Protein AF-A0A225WVY2-F1 (afdb_monomer)

pLDDT: mean 74.97, std 13.46, range [26.03, 88.25]

Radius of gyration: 17.66 Å; Cα contacts (8 Å, |Δi|>4): 120; chains: 1; bounding box: 50×30×45 Å

Secondary structure (DSSP, 8-state):
--HHHHHHHHHHHHT-S--SS--HHHHHHS-HHHHHHHHHHHHHHT-EEEEEEPPTTS---TT--HHHHHHHHHHHHTTSHHHHHHHHHHHHH-SEEEE-SSSEEEEEESSHHHHGGGS--TTS---

Foldseek 3Di:
DDPVVVVLVVCLLVLVDQDLDPDVVCVVPDDPVVRVVSVVSQVVPFKDKDKDFAPPPQPQALDDDPVRVLVSCCVVQVPDPVSNVVSVLLVVQFSDWDDPSPGMIITIGSGPVSCVVVPDPPPPPDD

Organism: NCBI:txid4795

Mean predicted aligned error: 9.4 Å

Nearest PDB structures (foldseek):
  7z8e-assembly1_A  TM=5.214E-01  e=4.331E+00  Sinorhizobium meliloti
  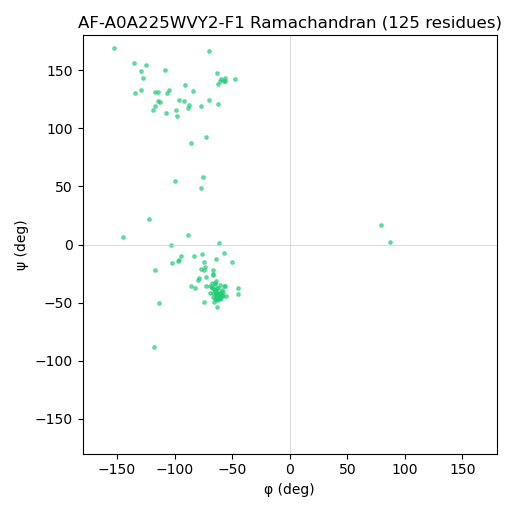6edz-assembly1_D  TM=4.400E-01  e=7.665E+00  Mycobacterium tuberculosis CDC1551

Solvent-accessible surface area (backbone atoms only — not comparable to full-atom values): 7581 Å² total; per-residue (Å²): 131,56,74,65,56,52,49,52,50,49,41,48,75,70,32,78,42,82,52,87,61,81,57,66,70,59,64,74,74,41,57,72,70,59,47,51,50,51,55,53,48,38,62,71,74,32,37,35,74,51,74,45,77,52,62,90,85,57,90,64,55,70,80,60,54,76,71,51,51,57,48,50,53,44,58,74,48,37,84,40,76,67,34,40,52,51,50,54,50,49,64,68,57,38,73,44,81,49,67,78,48,73,43,48,36,41,37,30,15,44,11,62,74,75,39,49,86,71,58,71,71,91,76,72,86,68,131

Structure (mmCIF, N/CA/C/O backbone):
data_AF-A0A225WVY2-F1
#
_entry.id   AF-A0A225WVY2-F1
#
loop_
_atom_site.group_PDB
_atom_site.id
_atom_site.type_symbol
_atom_site.label_atom_id
_atom_site.label_alt_id
_atom_site.label_comp_id
_atom_site.label_asym_id
_atom_site.label_entity_id
_atom_site.label_seq_id
_atom_site.pdbx_PDB_ins_code
_atom_site.Cartn_x
_atom_site.Cartn_y
_atom_site.Cartn_z
_atom_site.occupancy
_atom_site.B_iso_or_equiv
_atom_site.auth_seq_id
_atom_site.auth_comp_id
_atom_site.auth_asym_id
_atom_site.auth_atom_id
_atom_site.pdbx_PDB_model_num
ATOM 1 N N . ME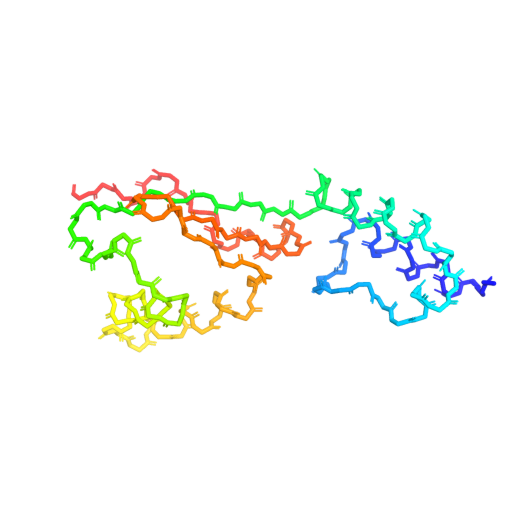T A 1 1 ? 23.723 2.276 -17.691 1.00 66.19 1 MET A N 1
ATOM 2 C CA . MET A 1 1 ? 23.212 1.692 -16.444 1.00 66.19 1 MET A CA 1
ATOM 3 C C . MET A 1 1 ? 24.390 1.060 -15.739 1.00 66.19 1 MET A C 1
ATOM 5 O O . MET A 1 1 ? 25.003 0.154 -16.301 1.00 66.19 1 MET A O 1
ATOM 9 N N . THR A 1 2 ? 24.797 1.636 -14.616 1.00 83.81 2 THR A N 1
ATOM 10 C CA . THR A 1 2 ? 25.931 1.154 -13.819 1.00 83.81 2 THR A CA 1
ATOM 11 C C . THR A 1 2 ? 25.579 -0.177 -13.147 1.00 83.81 2 THR A C 1
ATOM 13 O O . THR A 1 2 ? 24.417 -0.594 -13.123 1.00 83.81 2 THR A O 1
ATOM 16 N N . THR A 1 3 ? 26.580 -0.883 -12.624 1.00 84.75 3 THR A N 1
ATOM 17 C CA . THR A 1 3 ? 26.370 -2.155 -11.913 1.00 84.75 3 THR A CA 1
ATOM 18 C C . THR A 1 3 ? 25.442 -1.982 -10.707 1.00 84.75 3 THR A C 1
ATOM 20 O O . THR A 1 3 ? 24.551 -2.805 -10.502 1.00 84.75 3 THR A O 1
ATOM 23 N N . ASP A 1 4 ? 25.580 -0.870 -9.986 1.00 84.00 4 ASP A N 1
ATOM 24 C CA . ASP A 1 4 ? 24.770 -0.556 -8.805 1.00 84.00 4 ASP A CA 1
ATOM 25 C C . ASP A 1 4 ? 23.313 -0.249 -9.182 1.00 84.00 4 ASP A C 1
ATOM 27 O O . ASP A 1 4 ? 22.383 -0.771 -8.573 1.00 84.00 4 ASP A O 1
ATOM 31 N N . GLU A 1 5 ? 23.082 0.504 -10.261 1.00 80.19 5 GLU A N 1
ATOM 32 C CA . GLU A 1 5 ? 21.729 0.790 -10.760 1.00 80.19 5 GLU A CA 1
ATOM 33 C C . GLU A 1 5 ? 20.992 -0.482 -11.211 1.00 80.19 5 GLU A C 1
ATOM 35 O O . GLU A 1 5 ? 19.784 -0.615 -11.003 1.00 80.19 5 GLU A O 1
ATOM 40 N N . ASN A 1 6 ? 21.709 -1.431 -11.826 1.00 82.75 6 ASN A N 1
ATOM 41 C CA . ASN A 1 6 ? 21.161 -2.738 -12.208 1.00 82.75 6 ASN A CA 1
ATOM 42 C C . ASN A 1 6 ? 20.787 -3.581 -10.983 1.00 82.75 6 ASN A C 1
ATOM 44 O O . ASN A 1 6 ? 19.767 -4.280 -10.999 1.00 82.75 6 ASN A O 1
ATOM 48 N N . HIS A 1 7 ? 21.602 -3.518 -9.929 1.00 85.88 7 HIS A N 1
ATOM 49 C CA . HIS A 1 7 ? 21.324 -4.196 -8.671 1.00 85.88 7 HIS A CA 1
ATOM 50 C C . HIS A 1 7 ? 20.045 -3.647 -8.031 1.00 85.88 7 HIS A C 1
ATOM 52 O O . HIS A 1 7 ? 19.101 -4.407 -7.815 1.00 85.88 7 HIS A O 1
ATOM 58 N N . GLU A 1 8 ? 19.963 -2.330 -7.847 1.00 82.94 8 GLU A N 1
ATOM 59 C CA . GLU A 1 8 ? 18.800 -1.654 -7.260 1.00 82.94 8 GLU A CA 1
ATOM 60 C C . GLU A 1 8 ? 17.519 -1.887 -8.070 1.00 82.94 8 GLU A C 1
ATOM 62 O O . GLU A 1 8 ? 16.457 -2.168 -7.513 1.00 82.94 8 GLU A O 1
ATOM 67 N N . PHE A 1 9 ? 17.612 -1.860 -9.403 1.00 81.19 9 PHE A N 1
ATOM 68 C CA . PHE A 1 9 ? 16.492 -2.219 -10.271 1.00 81.19 9 PHE A CA 1
ATOM 69 C C . PHE A 1 9 ? 15.995 -3.645 -10.015 1.00 81.19 9 PHE A C 1
ATOM 71 O O . PHE A 1 9 ? 14.791 -3.887 -9.929 1.00 81.19 9 PHE A O 1
ATOM 78 N N . THR A 1 10 ? 16.921 -4.593 -9.878 1.00 84.75 1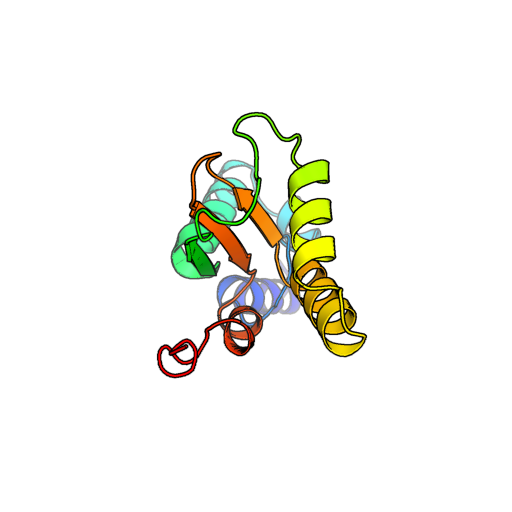0 THR A N 1
ATOM 79 C CA . THR A 1 10 ? 16.594 -6.003 -9.652 1.00 84.75 10 THR A CA 1
ATOM 80 C C . THR A 1 10 ? 15.939 -6.205 -8.290 1.00 84.75 10 THR A C 1
ATOM 82 O O . THR A 1 10 ? 14.924 -6.893 -8.202 1.00 84.75 10 THR A O 1
ATOM 85 N N . VAL A 1 11 ? 16.478 -5.587 -7.238 1.00 85.44 11 VAL A N 1
ATOM 86 C CA . VAL A 1 11 ? 15.920 -5.628 -5.875 1.00 85.44 11 VAL A CA 1
ATOM 87 C C . VAL A 1 11 ? 14.516 -5.010 -5.857 1.00 85.44 11 VAL A C 1
ATOM 89 O O . VAL A 1 11 ? 13.573 -5.598 -5.322 1.00 85.44 11 VAL A O 1
ATOM 92 N N . TYR A 1 12 ? 14.332 -3.878 -6.540 1.00 82.75 12 TYR A N 1
ATOM 93 C CA . TYR A 1 12 ? 13.031 -3.231 -6.683 1.00 82.75 12 TYR A CA 1
ATOM 94 C C . TYR A 1 12 ? 12.002 -4.105 -7.422 1.00 82.75 12 TYR A C 1
ATOM 96 O O . TYR A 1 12 ? 10.858 -4.230 -6.978 1.00 82.75 12 TYR A O 1
ATOM 104 N N . MET A 1 13 ? 12.401 -4.758 -8.517 1.00 82.06 13 MET A N 1
ATOM 105 C CA . MET A 1 13 ? 11.530 -5.647 -9.303 1.00 82.06 13 MET A CA 1
ATOM 106 C C . MET A 1 13 ? 11.251 -6.993 -8.629 1.00 82.06 13 MET A C 1
ATOM 108 O O . MET A 1 13 ? 10.270 -7.653 -8.970 1.00 82.06 13 MET A O 1
ATOM 112 N N . LYS A 1 14 ? 12.076 -7.402 -7.664 1.00 83.94 14 LYS A N 1
ATOM 113 C CA . LYS A 1 14 ? 11.791 -8.547 -6.790 1.00 83.94 14 LYS A CA 1
ATOM 114 C C . LYS A 1 14 ? 10.781 -8.214 -5.693 1.00 83.94 14 LYS A C 1
ATOM 116 O O . LYS A 1 14 ? 10.127 -9.120 -5.185 1.00 83.94 14 LYS A O 1
ATOM 121 N N . GLY A 1 15 ? 10.614 -6.931 -5.369 1.00 78.06 15 GLY A N 1
ATOM 122 C CA . GLY A 1 15 ? 9.771 -6.494 -4.258 1.00 78.06 15 GLY A CA 1
ATOM 123 C C . GLY A 1 15 ? 10.444 -6.625 -2.895 1.00 78.06 15 GLY A C 1
ATOM 124 O O . GLY A 1 15 ? 9.749 -6.577 -1.886 1.00 78.06 15 GLY A O 1
ATOM 125 N N . ASP A 1 16 ? 11.772 -6.773 -2.874 1.00 82.44 16 ASP A N 1
ATOM 126 C CA . ASP A 1 16 ? 12.585 -6.747 -1.650 1.00 82.44 16 ASP A CA 1
ATOM 127 C C . ASP A 1 16 ? 12.727 -5.315 -1.104 1.00 82.44 16 ASP A C 1
ATOM 129 O O . ASP A 1 16 ? 13.118 -5.102 0.042 1.00 82.44 16 ASP A O 1
ATOM 133 N N . LEU A 1 17 ? 12.390 -4.326 -1.936 1.00 80.88 17 LEU A N 1
ATOM 134 C CA . LEU A 1 17 ? 12.386 -2.917 -1.594 1.00 80.88 17 LEU A CA 1
ATOM 135 C C . LEU A 1 17 ? 10.944 -2.409 -1.458 1.00 80.88 17 LEU A C 1
ATOM 137 O O . LEU A 1 17 ? 10.206 -2.306 -2.445 1.00 80.88 17 LEU A O 1
ATOM 141 N N . ASP A 1 18 ? 10.569 -2.043 -0.231 1.00 78.06 18 ASP A N 1
ATOM 142 C CA . ASP A 1 18 ? 9.234 -1.561 0.160 1.00 78.06 18 ASP A CA 1
ATOM 143 C C . ASP A 1 18 ? 8.998 -0.095 -0.268 1.00 78.06 18 ASP A C 1
ATOM 145 O O . ASP A 1 18 ? 8.580 0.755 0.517 1.00 78.06 18 ASP A O 1
ATOM 149 N N . LEU A 1 19 ? 9.291 0.232 -1.531 1.00 79.75 19 LEU A N 1
ATOM 150 C CA . LEU A 1 19 ? 9.101 1.578 -2.068 1.00 79.75 19 LEU A CA 1
ATOM 151 C C . LEU A 1 19 ? 7.710 1.768 -2.702 1.00 79.75 19 LEU A C 1
ATOM 153 O O . LEU A 1 19 ? 7.258 0.921 -3.490 1.00 79.75 19 LE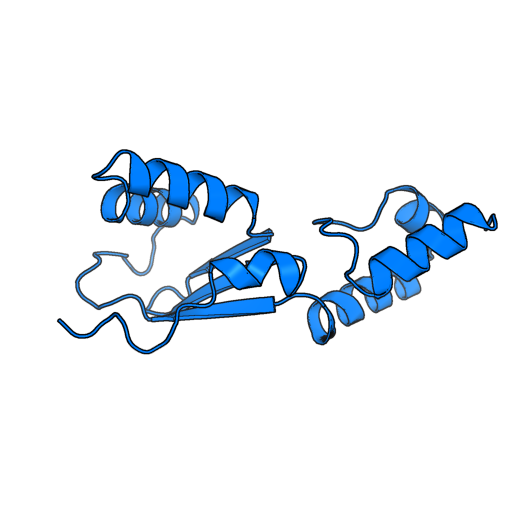U A O 1
ATOM 157 N N . PRO A 1 20 ? 7.059 2.922 -2.438 1.00 71.31 20 PRO A N 1
ATOM 158 C CA . PRO A 1 20 ? 5.746 3.248 -2.990 1.00 71.31 20 PRO A CA 1
ATOM 159 C C . PRO A 1 20 ? 5.784 3.594 -4.479 1.00 71.31 20 PRO A C 1
ATOM 161 O O . PRO A 1 20 ? 4.814 3.374 -5.200 1.00 71.31 20 PRO A O 1
ATOM 164 N N . ALA A 1 21 ? 6.912 4.114 -4.950 1.00 74.06 21 ALA A N 1
ATOM 165 C CA . ALA A 1 21 ? 7.141 4.502 -6.331 1.00 74.06 21 ALA A CA 1
ATOM 166 C C . ALA A 1 21 ? 8.524 4.011 -6.775 1.00 74.06 21 ALA A C 1
ATOM 168 O O . ALA A 1 21 ? 9.389 3.783 -5.924 1.00 74.06 21 ALA A O 1
ATOM 169 N N . PRO A 1 22 ? 8.751 3.827 -8.085 1.00 74.00 22 PRO A N 1
ATOM 170 C CA . PRO A 1 22 ? 10.077 3.494 -8.576 1.00 74.00 22 PRO A CA 1
ATOM 171 C C . PRO A 1 22 ? 11.070 4.605 -8.219 1.00 74.00 22 PRO A C 1
ATOM 173 O O . PRO A 1 22 ? 10.715 5.783 -8.319 1.00 74.00 22 PRO A O 1
ATOM 176 N N . PRO A 1 23 ? 12.309 4.254 -7.835 1.00 77.50 23 PRO A N 1
ATOM 177 C CA . PRO A 1 23 ? 13.387 5.217 -7.679 1.00 77.50 23 PRO A CA 1
ATOM 178 C C . PRO A 1 23 ? 13.510 6.166 -8.877 1.00 77.50 23 PRO A C 1
ATOM 180 O O . PRO A 1 23 ? 13.382 5.750 -10.032 1.00 77.50 23 PRO A O 1
ATOM 183 N N . THR A 1 24 ? 13.819 7.436 -8.618 1.00 79.50 24 THR A N 1
ATOM 184 C CA . THR A 1 24 ? 13.878 8.489 -9.646 1.00 79.50 24 THR A CA 1
ATOM 185 C C . THR A 1 24 ? 14.835 8.147 -10.790 1.00 79.50 24 THR A C 1
ATOM 187 O O . THR A 1 24 ? 14.523 8.411 -11.950 1.00 79.50 24 THR A O 1
ATOM 190 N N . PHE A 1 25 ? 15.959 7.479 -10.511 1.00 73.75 25 PHE A N 1
ATOM 191 C CA . PHE A 1 25 ? 16.905 7.075 -11.557 1.00 73.75 25 PHE A CA 1
ATOM 192 C C . PHE A 1 25 ? 16.265 6.123 -12.585 1.00 73.75 25 PHE A C 1
ATOM 194 O O . PHE A 1 25 ? 16.515 6.248 -13.783 1.00 73.75 25 PHE A O 1
ATOM 201 N N . LEU A 1 26 ? 15.348 5.246 -12.157 1.00 72.12 26 LEU A N 1
ATOM 202 C CA . LEU A 1 26 ? 14.593 4.381 -13.066 1.00 72.12 26 LEU A CA 1
ATOM 203 C C . LEU A 1 26 ? 13.637 5.180 -13.945 1.00 72.12 26 LEU A C 1
ATOM 205 O O . LEU A 1 26 ? 13.480 4.858 -15.120 1.00 72.12 26 LEU A O 1
ATOM 209 N N . THR A 1 27 ? 13.016 6.230 -13.403 1.00 71.38 27 THR A N 1
ATOM 210 C CA . THR A 1 27 ? 12.121 7.098 -14.186 1.00 71.38 27 THR A CA 1
ATOM 211 C C . THR A 1 27 ? 12.871 7.893 -15.252 1.00 71.38 27 THR A C 1
ATOM 213 O O . THR A 1 27 ? 12.342 8.092 -16.339 1.00 71.38 27 THR A O 1
ATOM 216 N N . CYS A 1 28 ? 14.123 8.273 -14.984 1.00 75.19 28 CYS A N 1
ATOM 217 C CA . CYS A 1 28 ? 14.953 9.027 -15.922 1.00 75.19 28 CYS A CA 1
ATOM 218 C C . CYS A 1 28 ? 15.571 8.146 -17.018 1.00 75.19 28 CYS A C 1
ATOM 220 O O . CYS A 1 28 ? 15.819 8.625 -18.120 1.00 75.19 28 CYS A O 1
ATOM 222 N N . MET A 1 29 ? 15.824 6.863 -16.736 1.00 70.38 29 MET A N 1
ATOM 223 C CA . MET A 1 29 ? 16.475 5.945 -17.683 1.00 70.38 29 MET A CA 1
ATOM 224 C C . MET A 1 29 ? 15.508 5.114 -18.532 1.00 70.38 29 MET A C 1
ATOM 226 O O . MET A 1 29 ? 15.935 4.439 -19.472 1.00 70.38 29 MET A O 1
ATOM 230 N N . THR A 1 30 ? 14.211 5.123 -18.221 1.00 76.75 30 THR A N 1
ATOM 231 C CA . THR A 1 30 ? 13.221 4.313 -18.938 1.00 76.75 30 THR A CA 1
ATOM 232 C C . THR A 1 30 ? 12.375 5.156 -19.882 1.00 76.75 30 THR A C 1
ATOM 234 O O . THR A 1 30 ? 11.823 6.190 -19.528 1.00 76.75 30 THR A O 1
ATOM 237 N N . THR A 1 31 ? 12.223 4.680 -21.117 1.00 82.75 31 THR A N 1
ATOM 238 C CA . THR A 1 31 ? 11.228 5.224 -22.050 1.00 82.75 31 THR A CA 1
ATOM 239 C C . THR A 1 31 ? 9.819 4.989 -21.500 1.00 82.75 31 THR A C 1
ATOM 241 O O . THR A 1 31 ? 9.570 3.923 -20.928 1.00 82.75 31 THR A O 1
ATOM 244 N N . THR A 1 32 ? 8.874 5.890 -21.773 1.00 81.88 32 THR A N 1
ATOM 245 C CA . THR A 1 32 ? 7.479 5.818 -21.294 1.00 81.88 32 THR A CA 1
ATOM 246 C C . THR A 1 32 ? 6.819 4.432 -21.418 1.00 81.88 32 THR A C 1
ATOM 248 O O . THR A 1 32 ? 6.204 3.999 -20.443 1.00 81.88 32 THR A O 1
ATOM 251 N N . PRO A 1 33 ? 6.974 3.668 -22.525 1.00 83.12 33 PRO A N 1
ATOM 252 C CA . PRO A 1 33 ? 6.367 2.336 -22.632 1.00 83.12 33 PRO A CA 1
ATOM 253 C C . PRO A 1 33 ? 6.966 1.313 -21.657 1.00 83.12 33 PRO A C 1
ATOM 255 O O . PRO A 1 33 ? 6.239 0.547 -21.029 1.00 83.12 33 PRO A O 1
ATOM 258 N N . LYS A 1 34 ? 8.295 1.322 -21.486 1.00 82.06 34 LYS A N 1
ATOM 259 C CA . LYS A 1 34 ? 8.997 0.444 -20.534 1.00 82.06 34 LYS A CA 1
ATOM 260 C C . LYS A 1 34 ? 8.599 0.771 -19.097 1.00 82.06 34 LYS A C 1
ATOM 262 O O . LYS A 1 34 ? 8.387 -0.136 -18.298 1.00 82.06 34 LYS A O 1
ATOM 267 N N . TRP A 1 35 ? 8.446 2.059 -18.796 1.00 80.50 35 TRP A N 1
ATOM 268 C CA . TRP A 1 35 ? 7.984 2.522 -17.493 1.00 80.50 35 TRP A CA 1
ATOM 269 C C . TRP A 1 35 ? 6.554 2.055 -17.190 1.00 80.50 35 TRP A C 1
ATOM 271 O O . TRP A 1 35 ? 6.298 1.490 -16.128 1.00 80.50 35 TRP A O 1
ATOM 281 N N . ALA A 1 36 ? 5.638 2.195 -18.152 1.00 83.88 36 ALA A N 1
ATOM 282 C CA . ALA A 1 36 ? 4.270 1.699 -18.021 1.00 83.88 36 ALA A CA 1
ATOM 283 C C . ALA A 1 36 ? 4.222 0.173 -17.823 1.00 83.88 36 ALA A C 1
ATOM 285 O O . ALA A 1 36 ? 3.505 -0.309 -16.946 1.00 83.88 36 ALA A O 1
ATOM 286 N N . GLY A 1 37 ? 5.024 -0.581 -18.583 1.00 87.06 37 GLY A N 1
ATOM 287 C CA . GLY A 1 37 ? 5.143 -2.034 -18.435 1.00 87.06 37 GLY A CA 1
ATOM 288 C C . GLY A 1 37 ? 5.674 -2.452 -17.062 1.00 87.06 37 GLY A C 1
ATOM 289 O O . GLY A 1 37 ? 5.124 -3.355 -16.437 1.00 87.06 37 GLY A O 1
ATOM 290 N N . MET A 1 38 ? 6.683 -1.748 -16.544 1.00 84.94 38 MET A N 1
ATOM 291 C CA . MET A 1 38 ? 7.223 -1.977 -15.201 1.00 84.94 38 MET A CA 1
ATOM 292 C C . MET A 1 38 ? 6.169 -1.747 -14.110 1.00 84.94 38 MET A C 1
ATOM 294 O O . MET A 1 38 ? 6.013 -2.576 -13.214 1.00 84.94 38 MET A O 1
ATOM 298 N N . LEU A 1 39 ? 5.419 -0.645 -14.187 1.00 85.12 39 LEU A N 1
ATOM 299 C CA . LEU A 1 39 ? 4.351 -0.359 -13.227 1.00 85.12 39 LEU A CA 1
ATOM 300 C C . LEU A 1 39 ? 3.227 -1.399 -13.298 1.00 85.12 39 LEU A C 1
ATOM 302 O O . LEU A 1 39 ? 2.722 -1.823 -12.260 1.00 85.12 39 LEU A O 1
ATOM 306 N N . ALA A 1 40 ? 2.851 -1.835 -14.503 1.00 86.94 40 ALA A N 1
ATOM 307 C CA . ALA A 1 40 ? 1.864 -2.896 -14.688 1.00 86.94 40 ALA A CA 1
ATOM 308 C C . ALA A 1 40 ? 2.338 -4.224 -14.077 1.00 86.94 40 ALA A C 1
ATOM 310 O O . ALA A 1 40 ? 1.577 -4.869 -13.358 1.00 86.94 40 ALA A O 1
ATOM 311 N N . TYR A 1 41 ? 3.608 -4.584 -14.284 1.00 87.81 41 TYR A N 1
ATOM 312 C CA . TYR A 1 41 ? 4.209 -5.779 -13.698 1.00 87.81 41 TYR A CA 1
ATOM 313 C C . TYR A 1 41 ? 4.183 -5.739 -12.164 1.00 87.81 41 TYR A C 1
ATOM 315 O O . TYR A 1 41 ? 3.747 -6.702 -11.533 1.00 87.81 41 TYR A O 1
ATOM 323 N N . ARG A 1 42 ? 4.571 -4.615 -11.540 1.00 86.38 42 ARG A N 1
ATOM 324 C CA . ARG A 1 42 ? 4.526 -4.486 -10.070 1.00 86.38 42 ARG A CA 1
ATOM 325 C C . ARG A 1 42 ? 3.120 -4.642 -9.519 1.00 86.38 42 ARG A C 1
ATOM 327 O O . ARG A 1 42 ? 2.934 -5.404 -8.575 1.00 86.38 42 ARG A O 1
ATOM 334 N N . ARG A 1 43 ? 2.144 -3.975 -10.136 1.00 84.88 43 ARG A N 1
ATOM 335 C CA . ARG A 1 43 ? 0.730 -4.076 -9.746 1.00 84.88 43 ARG A CA 1
ATOM 336 C C . ARG A 1 43 ? 0.212 -5.510 -9.789 1.00 84.88 43 ARG A C 1
ATOM 338 O O . ARG A 1 43 ? -0.620 -5.876 -8.971 1.00 84.88 43 ARG A O 1
ATOM 345 N N . GLN A 1 44 ? 0.682 -6.310 -10.744 1.00 86.75 44 GLN A N 1
ATOM 346 C CA . GLN A 1 44 ? 0.219 -7.685 -10.934 1.00 86.75 44 GLN A CA 1
ATOM 347 C C . GLN A 1 44 ? 0.956 -8.707 -10.061 1.00 86.75 44 GLN A C 1
ATOM 349 O O . GLN A 1 44 ? 0.345 -9.680 -9.626 1.00 86.75 44 GLN A O 1
ATOM 354 N N . HIS A 1 45 ? 2.256 -8.516 -9.816 1.00 84.62 45 HIS A N 1
ATOM 355 C CA . HIS A 1 45 ? 3.106 -9.566 -9.241 1.00 84.62 45 HIS A CA 1
ATOM 356 C C . HIS A 1 45 ? 3.703 -9.240 -7.869 1.00 84.62 45 HIS A C 1
ATOM 358 O O . HIS A 1 45 ? 4.075 -10.166 -7.144 1.00 84.62 45 HIS A O 1
ATOM 364 N N . ILE A 1 46 ? 3.801 -7.960 -7.504 1.00 85.56 46 ILE A N 1
ATOM 365 C CA . ILE A 1 46 ? 4.487 -7.519 -6.281 1.00 85.56 46 ILE A CA 1
ATOM 366 C C . ILE A 1 46 ? 3.506 -6.912 -5.284 1.00 85.56 46 ILE A C 1
ATOM 368 O O . ILE A 1 46 ? 3.502 -7.300 -4.113 1.00 85.56 46 ILE A O 1
ATOM 372 N N . GLU A 1 47 ? 2.684 -5.972 -5.751 1.00 86.88 47 GLU A N 1
ATOM 373 C CA . GLU A 1 47 ? 1.706 -5.288 -4.916 1.00 86.88 47 GLU A CA 1
ATOM 374 C C . GLU A 1 47 ? 0.687 -6.289 -4.368 1.00 86.88 47 GLU A C 1
ATOM 376 O O . GLU A 1 47 ? 0.219 -7.197 -5.059 1.00 86.88 47 GLU A O 1
ATOM 381 N N . VAL A 1 48 ? 0.338 -6.125 -3.095 1.00 86.88 48 VAL A N 1
ATOM 382 C CA . VAL A 1 48 ? -0.621 -7.000 -2.418 1.00 86.88 48 VAL A CA 1
ATOM 383 C C . VAL A 1 48 ? -1.851 -6.199 -2.070 1.00 86.88 48 VAL A C 1
ATOM 385 O O . VAL A 1 48 ? -1.763 -5.209 -1.352 1.00 86.88 48 VAL A O 1
ATOM 388 N N . THR A 1 49 ? -3.007 -6.659 -2.540 1.00 86.69 49 THR A N 1
ATOM 389 C CA . THR A 1 49 ? -4.291 -6.071 -2.164 1.00 86.69 49 THR A CA 1
ATOM 390 C C . THR A 1 49 ? -4.929 -6.905 -1.061 1.00 86.69 49 THR A C 1
ATOM 392 O O . THR A 1 49 ? -5.264 -8.069 -1.274 1.00 86.69 49 THR A O 1
ATOM 395 N N . LEU A 1 50 ? -5.102 -6.316 0.122 1.00 84.69 50 LEU A N 1
ATOM 396 C CA . LEU A 1 50 ? -5.944 -6.872 1.175 1.00 84.69 50 LEU A CA 1
ATOM 397 C C . LEU A 1 50 ? -7.348 -6.299 1.033 1.00 84.69 50 LEU A C 1
ATOM 399 O O . LEU A 1 50 ? -7.536 -5.082 1.041 1.00 84.69 50 LEU A O 1
ATOM 403 N N . ILE A 1 51 ? -8.322 -7.191 0.902 1.00 83.19 51 ILE A N 1
ATOM 404 C CA . ILE A 1 51 ? -9.733 -6.842 0.795 1.00 83.19 51 ILE A CA 1
ATOM 405 C C . ILE A 1 51 ? -10.395 -7.197 2.117 1.00 83.19 51 ILE A C 1
ATOM 407 O O . ILE A 1 51 ? -10.222 -8.305 2.624 1.00 83.19 51 ILE A O 1
ATOM 411 N N . THR A 1 52 ? -11.151 -6.259 2.671 1.00 78.06 52 THR A N 1
ATOM 412 C CA . THR A 1 52 ? -11.956 -6.489 3.867 1.00 78.06 52 THR A CA 1
ATOM 413 C C . THR A 1 52 ? -13.395 -6.068 3.632 1.00 78.06 52 THR A C 1
ATOM 415 O O . THR A 1 52 ? -13.672 -5.082 2.938 1.00 78.06 52 THR A O 1
ATOM 418 N N . THR A 1 53 ? -14.310 -6.838 4.215 1.00 73.31 53 THR A N 1
ATOM 419 C CA . THR A 1 53 ? -15.730 -6.515 4.233 1.00 73.31 53 THR A CA 1
ATOM 420 C C . THR A 1 53 ? -16.015 -5.648 5.448 1.00 73.31 53 THR A C 1
ATOM 422 O O . THR A 1 53 ? -15.830 -6.051 6.596 1.00 73.31 53 THR A O 1
ATOM 425 N N . VAL A 1 54 ? -16.470 -4.433 5.188 1.00 68.25 54 VAL A N 1
ATOM 426 C CA . VAL A 1 54 ? -16.916 -3.489 6.199 1.00 68.25 54 VAL A CA 1
ATOM 427 C C . VAL A 1 54 ? -18.304 -3.929 6.656 1.00 68.25 54 VAL A C 1
ATOM 429 O O . VAL A 1 54 ? -19.231 -4.017 5.853 1.00 68.25 54 VAL A O 1
ATOM 432 N N . GLY A 1 55 ? -18.450 -4.244 7.945 1.00 61.69 55 GLY A N 1
ATOM 433 C CA . GLY A 1 55 ? -19.750 -4.607 8.507 1.00 61.69 55 GLY A CA 1
ATOM 434 C C . GLY A 1 55 ? -20.763 -3.471 8.337 1.00 61.69 55 GLY A C 1
ATOM 435 O O . GLY A 1 55 ? -20.418 -2.304 8.514 1.00 61.69 55 GLY A O 1
ATOM 436 N N . SER A 1 56 ? -22.024 -3.817 8.066 1.00 57.78 56 SER A N 1
ATOM 437 C CA . SER A 1 56 ? -23.151 -2.890 7.829 1.00 57.78 56 SER A CA 1
ATOM 438 C C . SER A 1 56 ? -23.437 -1.896 8.965 1.00 57.78 56 SER A C 1
ATOM 440 O O . SER A 1 56 ? -24.277 -1.015 8.826 1.00 57.78 56 SER A O 1
ATOM 442 N N . ASN A 1 57 ? -22.759 -2.048 10.103 1.00 55.59 57 ASN A N 1
ATOM 443 C CA . ASN A 1 57 ? -22.887 -1.189 11.278 1.00 55.59 57 ASN A CA 1
ATOM 444 C C . ASN A 1 57 ? -22.038 0.087 11.186 1.00 55.59 57 ASN A C 1
ATOM 446 O O . ASN A 1 57 ? -22.162 0.958 12.044 1.00 55.59 57 ASN A O 1
ATOM 450 N N . LEU A 1 58 ? -21.148 0.193 10.195 1.00 56.59 58 LEU A N 1
ATOM 451 C CA . LEU A 1 58 ? -20.381 1.408 9.949 1.00 56.59 58 LEU A CA 1
ATOM 452 C C . LEU A 1 58 ? -21.197 2.323 9.024 1.00 56.59 58 LEU A C 1
ATOM 454 O O . LEU A 1 58 ? -21.511 1.912 7.906 1.00 56.59 58 LEU A O 1
ATOM 458 N N . PRO A 1 59 ? -21.549 3.550 9.451 1.00 55.12 59 PRO A N 1
ATOM 459 C CA . PRO A 1 59 ? -22.332 4.487 8.651 1.00 55.12 59 PRO A CA 1
ATOM 460 C C . PRO A 1 59 ? -21.472 5.128 7.548 1.00 55.12 59 PRO A C 1
ATOM 462 O O . PRO A 1 59 ? -21.342 6.346 7.478 1.00 55.12 59 PRO A O 1
ATOM 465 N N . VAL A 1 60 ? -20.878 4.313 6.672 1.00 58.56 60 VAL A N 1
ATOM 466 C CA . VAL A 1 60 ? -20.087 4.793 5.536 1.00 58.56 60 VAL A CA 1
ATOM 467 C C . VAL A 1 60 ? -21.052 5.068 4.386 1.00 58.56 60 VAL A C 1
ATOM 469 O O . VAL A 1 60 ? -21.367 4.203 3.575 1.00 58.56 60 VAL A O 1
ATOM 472 N N . GLY A 1 61 ? -21.606 6.280 4.347 1.00 55.81 61 GLY A N 1
ATOM 473 C CA . GLY A 1 61 ? -22.516 6.699 3.284 1.00 55.81 61 G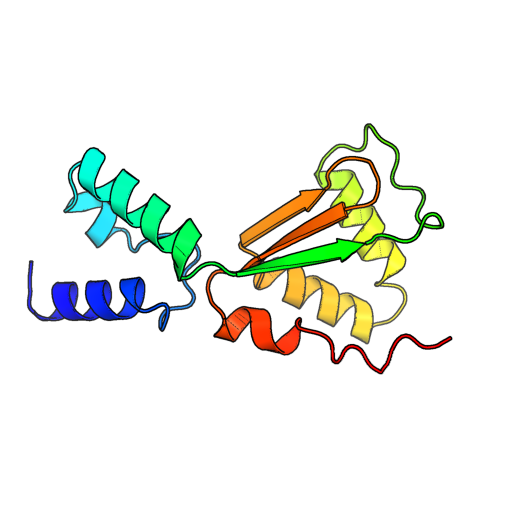LY A CA 1
ATOM 474 C C . GLY A 1 61 ? -21.890 6.575 1.885 1.00 55.81 61 GLY A C 1
ATOM 475 O O . GLY A 1 61 ? -20.738 6.952 1.668 1.00 55.81 61 GLY A O 1
ATOM 476 N N . LYS A 1 62 ? -22.698 6.137 0.909 1.00 54.75 62 LYS A N 1
ATOM 477 C CA . LYS A 1 62 ? -22.363 5.920 -0.519 1.00 54.75 62 LYS A CA 1
ATOM 478 C C . LYS A 1 62 ? -21.666 7.105 -1.224 1.00 54.75 62 LYS A C 1
ATOM 480 O O . LYS A 1 62 ? -21.095 6.938 -2.296 1.00 54.75 62 LYS A O 1
ATOM 485 N N . TYR A 1 63 ? -21.700 8.298 -0.623 1.00 54.91 63 TYR A N 1
ATOM 486 C CA . TYR A 1 63 ? -21.167 9.557 -1.161 1.00 54.91 63 TYR A CA 1
ATOM 487 C C . TYR A 1 63 ? -20.111 10.222 -0.268 1.00 54.91 63 TYR A C 1
ATOM 489 O O . TYR A 1 63 ? -19.891 11.435 -0.342 1.00 54.91 63 TYR A O 1
ATOM 497 N N . LEU A 1 64 ? -19.449 9.467 0.607 1.00 58.44 64 LEU A N 1
ATOM 498 C CA . LEU A 1 64 ? -18.376 10.031 1.413 1.00 58.44 64 LEU A CA 1
ATOM 499 C C . LEU A 1 64 ? -17.158 10.349 0.546 1.00 58.44 64 LEU A C 1
ATOM 501 O O . LEU A 1 64 ? -16.588 9.498 -0.135 1.00 58.44 64 LEU A O 1
ATOM 505 N N . LYS A 1 65 ? -16.720 11.610 0.604 1.00 59.34 65 LYS A N 1
ATOM 506 C CA . LYS A 1 65 ? -15.438 12.031 0.028 1.00 59.34 65 LYS A CA 1
ATOM 507 C C . LYS A 1 65 ? -14.326 11.172 0.647 1.00 59.34 65 LYS A C 1
ATOM 509 O O . LYS A 1 65 ? -14.358 10.909 1.844 1.00 59.34 65 LYS A O 1
ATOM 514 N N . LYS A 1 66 ? -13.297 10.801 -0.125 1.00 58.72 66 LYS A N 1
ATOM 515 C CA . LYS A 1 66 ? -12.171 9.937 0.310 1.00 58.72 66 LYS A CA 1
ATOM 516 C C . LYS A 1 66 ? -11.583 10.299 1.690 1.00 58.72 66 LYS A C 1
ATOM 518 O O . LYS A 1 66 ? -11.254 9.416 2.475 1.00 58.72 66 LYS A O 1
ATOM 523 N N . LYS A 1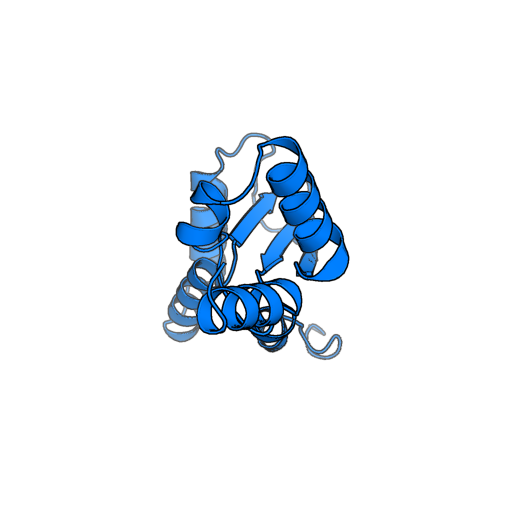 67 ? -11.497 11.598 2.010 1.00 61.72 67 LYS A N 1
ATOM 524 C CA . LYS A 1 67 ? -11.033 12.100 3.320 1.00 61.72 67 LYS A CA 1
ATOM 525 C C . LYS A 1 67 ? -11.965 11.728 4.484 1.00 61.72 67 LYS A C 1
ATOM 527 O O . LYS A 1 67 ? -11.492 11.508 5.592 1.00 61.72 67 LYS A O 1
ATOM 532 N N . SER A 1 68 ? -13.269 11.655 4.239 1.00 66.06 68 SER A N 1
ATOM 533 C CA . SER A 1 68 ? -14.275 11.311 5.243 1.00 66.06 68 SER A CA 1
ATOM 534 C C . SER A 1 68 ? 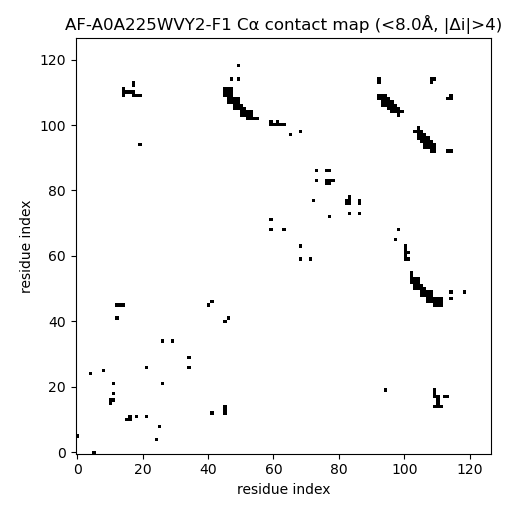-14.232 9.828 5.613 1.00 66.06 68 SER A C 1
ATOM 536 O O . SER A 1 68 ? -14.353 9.513 6.788 1.00 66.06 68 SER A O 1
ATOM 538 N N . ILE A 1 69 ? -13.945 8.945 4.648 1.00 70.62 69 ILE A N 1
ATOM 539 C CA . ILE A 1 69 ? -13.806 7.496 4.881 1.00 70.62 69 ILE A CA 1
ATOM 540 C C . ILE A 1 69 ? -12.631 7.210 5.824 1.00 70.62 69 ILE A C 1
ATOM 542 O O . ILE A 1 69 ? -12.784 6.511 6.819 1.00 70.62 69 ILE A O 1
ATOM 546 N N . LEU A 1 70 ? -11.460 7.808 5.567 1.00 72.06 70 LEU A N 1
ATOM 547 C CA . LEU A 1 70 ? -10.294 7.639 6.444 1.00 72.06 70 LEU A CA 1
ATOM 548 C C . LEU A 1 70 ? -10.549 8.175 7.855 1.00 72.06 70 LEU A C 1
ATOM 550 O O . LEU A 1 70 ? -10.113 7.566 8.829 1.00 72.06 70 LEU A O 1
ATOM 554 N N . ARG A 1 71 ? -11.274 9.295 7.970 1.00 74.06 71 ARG A N 1
ATOM 555 C CA . ARG A 1 71 ? -11.672 9.849 9.266 1.00 74.06 71 ARG A CA 1
ATOM 556 C C . ARG A 1 71 ? -12.598 8.895 10.012 1.00 74.06 71 ARG A C 1
ATOM 558 O O . ARG A 1 71 ? -12.369 8.670 11.190 1.00 74.06 71 ARG A O 1
ATOM 565 N N . GLU A 1 72 ? -13.599 8.331 9.344 1.00 73.50 72 GLU A N 1
ATOM 566 C CA . GLU A 1 72 ? -14.545 7.392 9.957 1.00 73.50 72 GLU A CA 1
ATOM 567 C C . GLU A 1 72 ? -13.862 6.112 10.434 1.00 73.50 72 GLU A C 1
ATOM 569 O O . GLU A 1 72 ? -14.085 5.667 11.558 1.00 73.50 72 GLU A O 1
ATOM 574 N N . ILE A 1 73 ? -12.952 5.571 9.627 1.00 74.19 73 ILE A N 1
ATOM 575 C CA . ILE A 1 73 ? -12.146 4.402 9.987 1.00 74.19 73 ILE A CA 1
ATOM 576 C C . ILE A 1 73 ? -11.239 4.717 11.173 1.00 74.19 73 ILE A C 1
ATOM 578 O O . ILE A 1 73 ? -11.129 3.911 12.099 1.00 74.19 73 ILE A O 1
ATOM 582 N N . HIS A 1 74 ? -10.613 5.894 11.170 1.00 73.31 74 HIS A N 1
ATOM 583 C CA . HIS A 1 74 ? -9.816 6.349 12.297 1.00 73.31 74 HIS A CA 1
ATOM 584 C C . HIS A 1 74 ? -10.677 6.522 13.550 1.00 73.31 74 HIS A C 1
ATOM 586 O O . HIS A 1 74 ? -10.264 6.098 14.617 1.00 73.31 74 HIS A O 1
ATOM 592 N N . THR A 1 75 ? -11.883 7.086 13.466 1.00 72.94 75 THR A N 1
ATOM 593 C CA . THR A 1 75 ? -12.767 7.215 14.636 1.00 72.94 75 THR A CA 1
ATOM 594 C C . THR A 1 75 ? -13.282 5.869 15.139 1.00 72.94 75 THR A C 1
ATOM 596 O O . THR A 1 75 ? -13.368 5.675 16.346 1.00 72.94 75 THR A O 1
ATOM 599 N N . ALA A 1 76 ? -13.571 4.924 14.241 1.00 70.69 76 ALA A N 1
ATOM 600 C CA . ALA A 1 76 ? -14.064 3.598 14.603 1.00 70.69 76 ALA A CA 1
ATOM 601 C C . ALA A 1 76 ? -12.994 2.744 15.303 1.00 70.69 76 ALA A C 1
ATOM 603 O O . ALA A 1 76 ? -13.310 1.993 16.219 1.00 70.69 76 ALA A O 1
ATOM 604 N N . ASN A 1 77 ? -11.728 2.874 14.893 1.00 70.50 77 ASN A N 1
ATOM 605 C CA . ASN A 1 77 ? -10.620 2.078 15.436 1.00 70.50 77 ASN A CA 1
ATOM 606 C C . ASN A 1 77 ? -9.751 2.843 16.452 1.00 70.50 77 ASN A C 1
ATOM 608 O O . ASN A 1 77 ? -8.985 2.237 17.193 1.00 70.50 77 ASN A O 1
ATOM 612 N N . GLY A 1 78 ? -9.857 4.170 16.502 1.00 68.38 78 GLY A N 1
ATOM 613 C CA . GLY A 1 78 ? -8.995 5.073 17.270 1.00 68.38 78 GLY A CA 1
ATOM 614 C C . GLY A 1 78 ? -9.437 5.344 18.707 1.00 68.38 78 GLY A C 1
ATOM 615 O O . GLY A 1 78 ? -8.857 6.197 19.377 1.00 68.38 78 GLY A O 1
ATOM 616 N N . GLY A 1 79 ? -10.448 4.626 19.206 1.00 70.44 79 GLY A N 1
ATOM 617 C CA . GLY A 1 79 ? -10.935 4.766 20.585 1.00 70.44 79 GLY A CA 1
ATOM 618 C C . GLY A 1 79 ? -9.909 4.381 21.660 1.00 70.44 79 GLY A C 1
ATOM 619 O O . GLY A 1 79 ? -10.101 4.693 22.831 1.00 70.44 79 GLY A O 1
ATOM 620 N N . THR A 1 80 ? -8.804 3.731 21.278 1.00 77.06 80 THR A N 1
ATOM 621 C CA . THR A 1 80 ? -7.700 3.358 22.172 1.00 77.06 80 THR A CA 1
ATOM 622 C C . THR A 1 80 ? -6.365 3.902 21.658 1.00 77.06 80 THR A C 1
ATOM 624 O O . THR A 1 80 ? -6.179 4.102 20.456 1.00 77.06 80 THR A O 1
ATOM 627 N N . VAL A 1 81 ? -5.394 4.105 22.558 1.00 80.31 81 VAL A N 1
ATOM 628 C CA . VAL A 1 81 ? -4.025 4.530 22.192 1.00 80.31 81 VAL A CA 1
ATOM 629 C C . VAL A 1 81 ? -3.379 3.533 21.220 1.00 80.31 81 VAL A C 1
ATOM 631 O O . VAL A 1 81 ? -2.774 3.934 20.225 1.00 80.31 81 VAL A O 1
ATOM 634 N N . GLN A 1 82 ? -3.590 2.235 21.460 1.00 78.38 82 GLN A N 1
ATOM 635 C CA . GLN A 1 82 ? -3.133 1.151 20.589 1.00 78.38 82 GLN A CA 1
ATOM 636 C C . GLN A 1 82 ? -3.781 1.225 19.197 1.00 78.38 82 GLN A C 1
ATOM 638 O O . GLN A 1 82 ? -3.098 1.082 18.185 1.00 78.38 82 GLN A O 1
ATOM 643 N N . GLY A 1 83 ? -5.089 1.487 19.135 1.00 77.31 83 GLY A N 1
ATOM 644 C CA . GLY A 1 83 ? -5.843 1.603 17.888 1.00 77.31 83 GLY A CA 1
ATOM 645 C C . GLY A 1 83 ? -5.406 2.790 17.029 1.00 77.31 83 GLY A C 1
ATOM 646 O O . GLY A 1 83 ? -5.209 2.637 15.824 1.00 77.31 83 GLY A O 1
ATOM 647 N N . ASN A 1 84 ? -5.138 3.945 17.646 1.00 80.12 84 ASN A N 1
ATOM 648 C CA . ASN A 1 84 ? -4.562 5.101 16.948 1.00 80.12 84 ASN A CA 1
ATOM 649 C C . ASN A 1 84 ? -3.165 4.801 16.389 1.00 80.12 84 ASN A C 1
ATOM 651 O O . ASN A 1 84 ? -2.865 5.152 15.246 1.00 80.12 84 ASN A O 1
ATOM 655 N N . TYR A 1 85 ? -2.315 4.120 17.165 1.00 83.25 85 TYR A N 1
ATOM 656 C CA . TYR A 1 85 ? -0.990 3.705 16.702 1.00 83.25 85 TYR A CA 1
ATOM 657 C C . TYR A 1 85 ? -1.078 2.729 15.519 1.00 83.25 85 TYR A C 1
ATOM 659 O O . TYR A 1 85 ? -0.411 2.931 14.502 1.00 83.25 85 TYR A O 1
ATOM 667 N N . MET A 1 86 ? -1.943 1.715 15.613 1.00 81.12 86 MET A N 1
ATOM 668 C CA . MET A 1 86 ? -2.185 0.756 14.531 1.00 81.12 86 MET A CA 1
ATOM 669 C C . MET A 1 86 ? -2.701 1.460 13.274 1.00 81.12 86 MET A C 1
ATOM 671 O O . MET A 1 86 ? -2.183 1.218 12.189 1.00 81.12 86 MET A O 1
ATOM 675 N N . MET A 1 87 ? -3.651 2.388 13.406 1.00 82.12 87 MET A N 1
ATOM 676 C CA . MET A 1 87 ? -4.194 3.124 12.266 1.00 82.12 87 MET A CA 1
ATOM 677 C C . MET A 1 87 ? -3.134 3.991 11.578 1.00 82.12 87 MET A C 1
ATOM 679 O O . MET A 1 87 ? -3.022 3.985 10.354 1.00 82.12 87 MET A O 1
ATOM 683 N N . LYS A 1 88 ? -2.302 4.693 12.357 1.00 83.94 88 LYS A N 1
ATOM 684 C CA . LYS A 1 88 ? -1.194 5.496 11.822 1.00 83.94 88 LYS A CA 1
ATOM 685 C C . LYS A 1 88 ? -0.182 4.635 11.068 1.00 83.94 88 LYS A C 1
ATOM 687 O O . LYS A 1 88 ? 0.278 5.029 9.996 1.00 83.94 88 LYS A O 1
ATOM 692 N N . ARG A 1 89 ? 0.144 3.458 11.607 1.00 85.06 89 ARG A N 1
ATOM 693 C CA . ARG A 1 89 ? 1.036 2.497 10.953 1.00 85.06 89 ARG A CA 1
ATOM 694 C C . ARG A 1 89 ? 0.422 1.974 9.653 1.00 85.06 89 ARG A C 1
ATOM 696 O O . ARG A 1 89 ? 1.064 2.047 8.617 1.00 85.06 89 ARG A O 1
ATOM 703 N N . MET A 1 90 ? -0.852 1.586 9.672 1.00 83.19 90 MET A N 1
ATOM 704 C CA . MET A 1 90 ? -1.576 1.119 8.485 1.00 83.19 90 MET A CA 1
ATOM 705 C C . MET A 1 90 ? -1.613 2.168 7.368 1.00 83.19 90 MET A C 1
ATOM 707 O O . MET A 1 90 ? -1.381 1.846 6.207 1.00 83.19 90 MET A O 1
ATOM 711 N N . MET A 1 91 ? -1.876 3.432 7.714 1.00 82.31 91 MET A N 1
ATOM 712 C CA . MET A 1 91 ? -1.887 4.542 6.755 1.00 82.31 91 MET A CA 1
ATOM 713 C C . MET A 1 91 ? -0.501 4.852 6.175 1.00 82.31 91 MET A C 1
ATOM 715 O O . MET A 1 91 ? -0.423 5.420 5.091 1.00 82.31 91 MET A O 1
ATOM 719 N N . THR A 1 92 ? 0.569 4.514 6.897 1.00 85.06 92 THR A N 1
ATOM 720 C CA . THR A 1 92 ? 1.957 4.692 6.443 1.00 85.06 92 THR A CA 1
ATOM 721 C C . THR A 1 92 ? 2.387 3.540 5.532 1.00 85.06 92 THR A C 1
ATOM 723 O O . THR A 1 92 ? 3.081 3.759 4.545 1.00 85.06 92 THR A O 1
ATOM 726 N N . ASP A 1 93 ? 1.937 2.328 5.852 1.00 85.06 93 ASP A N 1
ATOM 727 C CA . ASP A 1 93 ? 2.290 1.088 5.159 1.00 85.06 93 ASP A CA 1
ATOM 728 C C . ASP A 1 93 ? 1.502 0.886 3.846 1.00 85.06 93 ASP A C 1
ATOM 730 O O . ASP A 1 93 ? 1.994 0.256 2.907 1.00 85.06 93 ASP A O 1
ATOM 734 N N . ALA A 1 94 ? 0.265 1.390 3.765 1.00 83.69 94 ALA A N 1
ATOM 735 C CA . ALA A 1 94 ? -0.595 1.239 2.592 1.00 83.69 94 ALA A CA 1
ATOM 736 C C . ALA A 1 94 ? -0.308 2.302 1.515 1.00 83.69 94 ALA A C 1
ATOM 738 O O . ALA A 1 94 ? -0.304 3.502 1.779 1.00 83.69 94 ALA A O 1
ATOM 739 N N . LEU A 1 95 ? -0.173 1.865 0.261 1.00 83.25 95 LEU A N 1
ATOM 740 C CA . LEU A 1 95 ? -0.031 2.731 -0.914 1.00 83.25 95 LEU A CA 1
ATOM 741 C C . LEU A 1 95 ? -1.347 3.384 -1.310 1.00 83.25 95 LEU A C 1
ATOM 743 O O . LEU A 1 95 ? -1.426 4.582 -1.585 1.00 83.25 95 LEU A O 1
ATOM 747 N N . ILE A 1 96 ? -2.387 2.559 -1.411 1.00 83.12 96 ILE A N 1
ATOM 748 C CA . ILE A 1 96 ? -3.700 2.974 -1.882 1.00 83.12 96 ILE A CA 1
ATOM 749 C C . ILE A 1 96 ? -4.737 2.391 -0.947 1.00 83.12 96 ILE A C 1
ATOM 751 O O . ILE A 1 96 ? -4.757 1.196 -0.667 1.00 83.12 96 ILE A O 1
ATOM 755 N N . ILE A 1 97 ? -5.626 3.272 -0.513 1.00 81.81 97 ILE A N 1
ATOM 756 C CA . ILE A 1 97 ? -6.810 2.925 0.247 1.00 81.81 97 ILE A CA 1
ATOM 757 C C . ILE A 1 97 ? -8.017 3.317 -0.602 1.00 81.81 97 ILE A C 1
ATOM 759 O O . ILE A 1 97 ? -8.170 4.496 -0.961 1.00 81.81 97 ILE A O 1
ATOM 763 N N . SER A 1 98 ? -8.845 2.336 -0.952 1.00 79.31 98 SER A N 1
ATOM 764 C CA . SER A 1 98 ? -10.071 2.532 -1.723 1.00 79.31 98 SER A CA 1
ATOM 765 C C . SER A 1 98 ? -11.267 1.861 -1.056 1.00 79.31 98 SER A C 1
ATOM 767 O O . SER A 1 98 ? -11.149 0.853 -0.360 1.00 79.31 98 SER A O 1
ATOM 769 N N . PHE A 1 99 ? -12.430 2.463 -1.270 1.00 76.06 99 PHE A N 1
ATOM 770 C CA . PHE A 1 99 ? -13.718 1.970 -0.810 1.00 76.06 99 PHE A CA 1
ATOM 771 C C . PHE A 1 99 ? -14.663 1.971 -2.006 1.00 76.06 99 PHE A C 1
ATOM 773 O O . PHE A 1 99 ? -14.699 2.950 -2.754 1.00 76.06 99 PHE A O 1
ATOM 780 N N . ASP A 1 100 ? -15.391 0.877 -2.196 1.00 73.81 100 ASP A N 1
ATOM 781 C CA . ASP A 1 100 ? -16.317 0.694 -3.318 1.00 73.81 100 ASP A CA 1
ATOM 782 C C . ASP A 1 100 ? -17.637 1.471 -3.159 1.00 73.81 100 ASP A C 1
ATOM 784 O O . ASP A 1 100 ? -18.426 1.549 -4.099 1.00 73.81 100 ASP A O 1
ATOM 788 N N . GLY A 1 101 ? -17.876 2.074 -1.988 1.00 66.62 101 GLY A N 1
ATOM 789 C CA . GLY A 1 101 ? -19.112 2.798 -1.682 1.00 66.62 101 GLY A CA 1
ATOM 790 C C . GLY A 1 101 ? -20.231 1.909 -1.136 1.00 66.62 101 GLY A C 1
ATOM 791 O O . GLY A 1 101 ? -21.331 2.410 -0.901 1.00 66.62 101 GLY A O 1
ATOM 792 N N . LEU A 1 102 ? -19.972 0.613 -0.959 1.00 70.88 102 LEU A N 1
ATOM 793 C CA . LEU A 1 102 ? -20.909 -0.363 -0.420 1.00 70.88 102 LEU A CA 1
ATOM 794 C C . LEU A 1 102 ? -20.354 -0.934 0.882 1.00 70.88 102 LEU A C 1
ATOM 796 O O . LEU A 1 102 ? -20.637 -0.415 1.956 1.00 70.88 102 LEU A O 1
ATOM 800 N N . HIS A 1 103 ? -19.566 -1.999 0.784 1.00 71.00 103 HIS A N 1
ATOM 801 C CA . HIS A 1 103 ? -19.074 -2.747 1.939 1.00 71.00 103 HIS A CA 1
ATOM 802 C C . HIS A 1 103 ? -17.660 -3.277 1.714 1.00 71.00 103 HIS A C 1
ATOM 804 O O . HIS A 1 103 ? -17.166 -4.037 2.541 1.00 71.00 103 HIS A O 1
ATOM 810 N N . THR A 1 104 ? -16.995 -2.914 0.619 1.00 75.88 104 THR A N 1
ATOM 811 C CA . THR A 1 104 ? -15.686 -3.470 0.284 1.00 75.88 104 THR A CA 1
ATOM 812 C C . THR A 1 104 ? -14.632 -2.398 0.394 1.00 75.88 104 THR A C 1
ATOM 814 O O . THR A 1 104 ? -14.669 -1.364 -0.279 1.00 75.88 104 THR A O 1
ATOM 817 N N . MET A 1 105 ? -13.641 -2.678 1.225 1.00 79.44 105 MET A N 1
ATOM 818 C CA . MET A 1 105 ? -12.477 -1.834 1.368 1.00 79.44 105 MET A CA 1
ATOM 819 C C . MET A 1 105 ? -11.241 -2.580 0.885 1.00 79.44 105 MET A C 1
ATOM 821 O O . MET A 1 105 ? -11.021 -3.732 1.253 1.00 79.44 105 MET A O 1
ATOM 825 N N . SER A 1 106 ? -10.448 -1.918 0.046 1.00 83.38 106 SER A N 1
ATOM 826 C CA . SER A 1 106 ? -9.211 -2.467 -0.503 1.00 83.38 106 SER A CA 1
ATOM 827 C C . SER A 1 106 ? -8.017 -1.644 -0.036 1.00 83.38 106 SER A C 1
ATOM 829 O O . SER A 1 106 ? -8.008 -0.413 -0.134 1.00 83.38 106 SER A O 1
ATOM 831 N N . PHE A 1 107 ? -7.000 -2.346 0.448 1.00 85.81 107 PHE A N 1
ATOM 832 C CA . PHE A 1 107 ? -5.724 -1.792 0.876 1.00 85.81 107 PHE A CA 1
ATOM 833 C C . PHE A 1 107 ? -4.620 -2.386 0.016 1.00 85.81 107 PHE A C 1
ATOM 835 O O . PHE A 1 107 ? -4.393 -3.593 0.052 1.00 85.81 107 PHE A O 1
ATOM 842 N N . VAL A 1 108 ? -3.942 -1.546 -0.758 1.00 87.38 108 VAL A N 1
ATOM 843 C CA . VAL A 1 108 ? -2.816 -1.956 -1.600 1.00 87.38 108 VAL A CA 1
ATOM 844 C C . VAL A 1 108 ? -1.521 -1.673 -0.855 1.00 87.38 108 VAL A C 1
ATOM 846 O O . VAL A 1 108 ? -1.280 -0.536 -0.458 1.00 87.38 108 VAL A O 1
ATOM 849 N N . PHE A 1 109 ? -0.688 -2.691 -0.690 1.00 88.25 109 PHE A N 1
ATOM 850 C CA . PHE A 1 109 ? 0.625 -2.618 -0.057 1.00 88.25 109 PHE A CA 1
ATOM 851 C C . PHE A 1 109 ? 1.734 -2.762 -1.104 1.00 88.25 109 PHE A C 1
ATOM 853 O O . PHE A 1 109 ? 1.533 -3.465 -2.101 1.00 88.25 109 PHE A O 1
ATOM 860 N N . PRO A 1 110 ? 2.911 -2.146 -0.880 1.00 85.88 110 PRO A N 1
ATOM 861 C CA . PRO A 1 110 ? 4.013 -2.183 -1.840 1.00 85.88 110 PRO A CA 1
ATOM 862 C C . PRO A 1 110 ? 4.609 -3.578 -2.015 1.00 85.88 110 PRO A C 1
ATOM 864 O O . PRO A 1 110 ? 5.152 -3.866 -3.079 1.00 85.88 110 PRO A O 1
ATOM 867 N N . SER A 1 111 ? 4.507 -4.433 -0.995 1.00 85.00 111 SER A N 1
ATOM 868 C CA . SER A 1 111 ? 5.036 -5.792 -1.015 1.00 85.00 111 SER A CA 1
ATOM 869 C C . SER A 1 111 ? 4.257 -6.731 -0.089 1.00 85.00 111 SER A C 1
ATOM 871 O O . SER A 1 111 ? 3.471 -6.323 0.776 1.00 85.00 111 SER A O 1
ATOM 873 N N . LYS A 1 112 ? 4.536 -8.032 -0.226 1.00 84.44 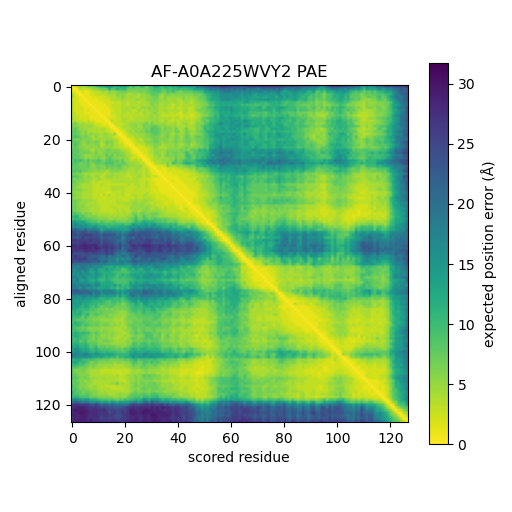112 LYS A N 1
ATOM 874 C CA . LYS A 1 112 ? 4.067 -9.077 0.699 1.00 84.44 112 LYS A CA 1
ATOM 875 C C . LYS A 1 112 ? 4.629 -8.914 2.107 1.00 84.44 112 LYS A C 1
ATOM 877 O O . LYS A 1 112 ? 3.955 -9.298 3.061 1.00 84.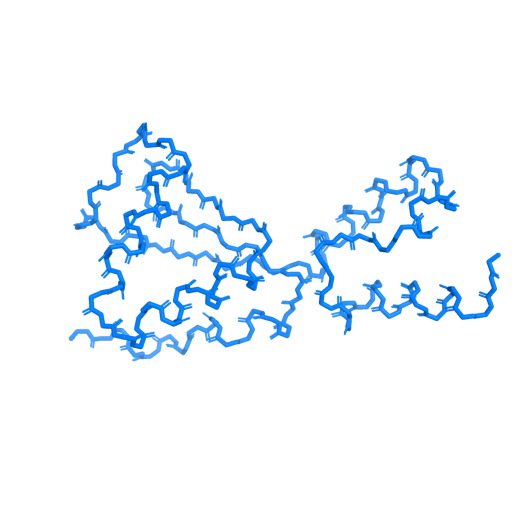44 112 LYS A O 1
ATOM 882 N N . HIS A 1 113 ? 5.840 -8.378 2.235 1.00 84.19 113 HIS A N 1
ATOM 883 C CA . HIS A 1 113 ? 6.484 -8.172 3.525 1.00 84.19 113 HIS A CA 1
ATOM 884 C C . HIS A 1 113 ? 5.713 -7.131 4.343 1.00 84.19 113 HIS A C 1
ATOM 886 O O . HIS A 1 113 ? 5.293 -7.422 5.463 1.00 84.19 113 HIS A O 1
ATOM 892 N N . THR A 1 114 ? 5.407 -5.981 3.738 1.00 84.81 114 THR A N 1
ATOM 893 C CA . THR A 1 114 ? 4.621 -4.917 4.376 1.00 84.81 114 THR A CA 1
ATOM 894 C C . THR A 1 114 ? 3.182 -5.347 4.668 1.00 84.81 114 THR A C 1
ATOM 896 O O . THR A 1 114 ? 2.618 -4.958 5.685 1.00 84.81 114 THR A O 1
ATOM 899 N N . ALA A 1 115 ? 2.578 -6.185 3.818 1.00 85.12 115 ALA A N 1
ATOM 900 C CA . ALA A 1 115 ? 1.218 -6.689 4.029 1.00 85.12 115 ALA A CA 1
ATOM 901 C C . ALA A 1 115 ? 1.117 -7.760 5.136 1.00 85.12 115 ALA A C 1
ATOM 903 O O . ALA A 1 115 ? 0.033 -7.986 5.677 1.00 85.12 115 ALA A O 1
ATOM 904 N N . LYS A 1 116 ? 2.220 -8.443 5.475 1.00 86.81 116 LYS A N 1
ATOM 905 C CA . LYS A 1 116 ? 2.235 -9.595 6.393 1.00 86.81 116 LYS A CA 1
ATOM 906 C C . LYS A 1 116 ? 1.622 -9.309 7.775 1.00 86.81 116 LYS A C 1
ATOM 908 O O . LYS A 1 116 ? 0.837 -10.144 8.213 1.00 86.81 116 LYS A O 1
ATOM 913 N N . PRO A 1 117 ? 1.899 -8.175 8.451 1.00 84.75 117 PRO A N 1
ATOM 914 C CA . PRO A 1 117 ? 1.310 -7.870 9.760 1.00 84.75 117 PRO A CA 1
ATOM 915 C C . PRO A 1 117 ? -0.205 -7.630 9.716 1.00 84.75 117 PRO A C 1
ATOM 917 O O . PRO A 1 117 ? -0.875 -7.748 10.736 1.00 84.75 117 PRO A O 1
ATOM 920 N N . TRP A 1 118 ? -0.736 -7.272 8.544 1.00 80.50 118 TRP A N 1
ATOM 921 C CA . TRP A 1 118 ? -2.143 -6.921 8.329 1.00 80.50 118 TRP A CA 1
ATOM 922 C C . TRP A 1 118 ? -2.978 -8.094 7.825 1.00 80.50 118 TRP A C 1
ATOM 924 O O . TRP A 1 118 ? -4.208 -8.042 7.825 1.00 80.50 118 TRP A O 1
ATOM 934 N N . LYS A 1 119 ? -2.313 -9.163 7.385 1.00 77.88 119 LYS A N 1
ATOM 935 C CA . LYS A 1 119 ? -2.959 -10.410 7.011 1.00 77.88 119 LYS A CA 1
ATOM 936 C C . LYS A 1 119 ? -3.412 -11.095 8.300 1.00 77.88 119 LYS A C 1
ATOM 938 O O . LYS A 1 119 ? -2.628 -11.776 8.949 1.00 77.88 119 LYS A O 1
ATOM 943 N N . GLY A 1 120 ? -4.656 -10.838 8.700 1.00 64.81 120 GLY A N 1
ATOM 944 C CA . GLY A 1 120 ? -5.225 -11.431 9.905 1.00 64.81 120 GLY A CA 1
ATOM 945 C C . GLY A 1 120 ? -5.165 -12.958 9.853 1.00 64.81 120 GLY A C 1
ATOM 946 O O . GLY A 1 120 ? -5.417 -13.556 8.804 1.00 64.81 120 GLY A O 1
ATOM 947 N N . ASP A 1 121 ? -4.871 -13.586 10.991 1.00 42.81 121 ASP A N 1
ATOM 948 C CA . ASP A 1 121 ? -5.285 -14.968 11.206 1.00 42.81 121 ASP A CA 1
ATOM 949 C C . ASP A 1 121 ? -6.814 -14.981 11.170 1.00 42.81 121 ASP A C 1
ATOM 951 O O . ASP A 1 121 ? -7.483 -14.304 11.951 1.00 42.81 121 ASP A O 1
ATOM 955 N N . VAL A 1 122 ? -7.383 -15.747 10.243 1.00 39.97 122 VAL A N 1
ATOM 956 C CA . VAL A 1 122 ? -8.832 -15.861 9.990 1.00 39.97 122 VAL A CA 1
ATOM 957 C C . VAL A 1 122 ? -9.600 -16.416 11.216 1.00 39.97 122 VAL A C 1
ATOM 959 O O . VAL A 1 122 ? -10.817 -16.572 11.182 1.00 39.97 122 VAL A O 1
ATOM 962 N N . SER A 1 123 ? -8.921 -16.704 12.331 1.00 28.83 123 SER A N 1
ATOM 963 C CA . SER A 1 123 ? -9.464 -17.374 13.514 1.00 28.83 123 SER A CA 1
ATOM 964 C C . SER A 1 123 ? -9.922 -16.459 14.659 1.00 28.83 123 SER A C 1
ATOM 966 O O . SER A 1 123 ? -10.630 -16.950 15.536 1.00 28.83 123 SER A O 1
ATOM 968 N N . SER A 1 124 ? -9.581 -15.163 14.691 1.00 28.91 124 SER A N 1
ATOM 969 C CA . SER A 1 124 ? -9.799 -14.329 15.895 1.00 28.91 124 SER A CA 1
ATOM 970 C C . SER A 1 124 ? -10.988 -13.360 15.854 1.00 28.91 124 SER A C 1
ATOM 972 O O . SER A 1 124 ? -11.281 -12.726 16.862 1.00 28.91 124 SER A O 1
ATOM 974 N N . TYR A 1 125 ? -11.751 -13.304 14.759 1.00 32.16 125 TYR A N 1
ATOM 975 C CA . TYR A 1 125 ? -13.047 -12.606 14.729 1.00 32.16 125 TYR A CA 1
ATOM 976 C C . TYR A 1 125 ? -14.213 -13.591 14.868 1.00 32.16 125 TYR A C 1
ATOM 978 O O . TYR A 1 125 ? -15.126 -13.631 14.044 1.00 32.16 125 TYR A O 1
ATOM 986 N N . LYS A 1 126 ? -14.196 -14.397 15.932 1.00 26.03 126 LYS A N 1
ATOM 987 C CA . LYS A 1 126 ? -15.435 -14.929 16.504 1.00 26.03 126 LYS A CA 1
ATOM 988 C C . LYS A 1 126 ? -15.796 -14.046 17.692 1.00 26.03 126 LYS A C 1
ATOM 990 O O . LYS A 1 126 ? -15.060 -13.999 18.672 1.00 26.03 126 LYS A O 1
ATOM 995 N N . LYS A 1 127 ? -16.883 -13.295 17.515 1.00 30.42 127 LYS A N 1
ATOM 996 C CA . LYS A 1 127 ? -17.665 -12.728 18.616 1.00 30.42 127 LYS A CA 1
ATOM 997 C C . LYS A 1 127 ? -18.102 -13.832 19.570 1.00 30.42 127 LYS A C 1
ATOM 999 O O . LYS A 1 127 ? -18.387 -14.940 19.060 1.00 30.42 127 LYS A O 1
#

Sequence (127 aa):
MTTDENHEFTVYMKGDLDLPAPPTFLTCMTTTPKWAGMLAYRRQHIEVTLITTVGSNLPVGKYLKKKSILREIHTANGGTVQGNYMMKRMMTDALIISFDGLHTMSFVFPSKHTAKPWKGDVSSYKK